Protein AF-A0A1E3BAH8-F1 (afdb_monomer)

pLDDT: mean 85.79, std 13.88, range [43.69, 98.19]

Sequence (124 aa):
MACVMVLLMDSPALGLTGHVVLKLFDQRFASDARLWEKAGPWTLDIEEQYHQFIRDGGASEFLSQFKSDDNAIVEEEETDEVEREFAVPQKEASLHDYMQSLYRREVEVYNALQDRQGEDIPRI

Organism: Aspergillus cristatus (NCBI:txid573508)

Structure (mmCIF, N/CA/C/O backbone):
data_AF-A0A1E3BAH8-F1
#
_entry.id   AF-A0A1E3BAH8-F1
#
loop_
_atom_site.group_PDB
_atom_site.id
_atom_site.type_symbol
_atom_site.label_atom_id
_atom_site.label_alt_id
_atom_site.label_comp_id
_atom_site.label_asym_id
_atom_site.label_entity_id
_atom_site.label_seq_id
_atom_site.pdbx_PDB_ins_code
_atom_site.Cartn_x
_atom_site.Cartn_y
_atom_site.Cartn_z
_atom_site.occupancy
_atom_site.B_iso_or_equiv
_atom_site.auth_seq_id
_atom_site.auth_comp_id
_atom_site.auth_asym_id
_atom_site.auth_atom_id
_atom_site.pdbx_PDB_model_num
ATOM 1 N N . MET A 1 1 ? -7.898 -2.098 -2.665 1.00 67.50 1 MET A N 1
ATOM 2 C CA . MET A 1 1 ? -7.984 -3.448 -2.063 1.00 67.50 1 MET A CA 1
ATOM 3 C C . MET A 1 1 ? -6.991 -3.534 -0.923 1.00 67.50 1 MET A C 1
ATOM 5 O O . MET A 1 1 ? -5.886 -3.044 -1.091 1.00 67.50 1 MET A O 1
ATOM 9 N N . ALA A 1 2 ? -7.382 -4.095 0.218 1.00 82.12 2 ALA A N 1
ATOM 10 C CA . ALA A 1 2 ? -6.506 -4.264 1.375 1.00 82.12 2 ALA A CA 1
ATOM 11 C C . ALA A 1 2 ? -6.588 -5.712 1.862 1.00 82.12 2 ALA A C 1
ATOM 13 O O . ALA A 1 2 ? -7.648 -6.332 1.775 1.00 82.12 2 ALA A O 1
ATOM 14 N N . CYS A 1 3 ? -5.486 -6.236 2.390 1.00 86.38 3 CYS A N 1
ATOM 15 C CA . CYS A 1 3 ? -5.492 -7.520 3.079 1.00 86.38 3 CYS A CA 1
ATOM 16 C C . CYS A 1 3 ? -6.037 -7.308 4.497 1.00 86.38 3 CYS A C 1
ATOM 18 O O . CYS A 1 3 ? -5.522 -6.465 5.230 1.00 86.38 3 CYS A O 1
ATOM 20 N N . VAL A 1 4 ? -7.091 -8.035 4.873 1.00 90.12 4 VAL A N 1
ATOM 21 C CA . VAL A 1 4 ? -7.740 -7.915 6.187 1.00 90.12 4 VAL A CA 1
ATOM 22 C C . VAL A 1 4 ? -7.540 -9.206 6.963 1.00 90.12 4 VAL A C 1
ATOM 24 O O . VAL A 1 4 ? -7.884 -10.285 6.486 1.00 90.12 4 VAL A O 1
ATOM 27 N N . MET A 1 5 ? -6.994 -9.092 8.169 1.00 92.25 5 MET A N 1
ATOM 28 C CA . MET A 1 5 ? -6.711 -10.217 9.055 1.00 92.25 5 MET A CA 1
ATOM 29 C C . MET A 1 5 ? -7.266 -9.946 10.448 1.00 92.25 5 MET A C 1
ATOM 31 O O . MET A 1 5 ? -7.262 -8.809 10.913 1.00 92.25 5 MET A O 1
ATOM 35 N N . VAL A 1 6 ? -7.700 -11.001 11.134 1.00 92.38 6 VAL A N 1
ATOM 36 C CA . VAL A 1 6 ? -8.012 -10.940 12.564 1.00 92.38 6 VAL A CA 1
ATOM 37 C C . VAL A 1 6 ? -6.802 -11.453 13.329 1.00 92.38 6 VAL A C 1
ATOM 39 O O . VAL A 1 6 ? -6.346 -12.571 13.092 1.00 92.38 6 VAL A O 1
ATOM 42 N N . LEU A 1 7 ? -6.281 -10.638 14.240 1.00 92.12 7 LEU A N 1
ATOM 43 C CA . LEU A 1 7 ? -5.157 -10.983 15.102 1.00 92.12 7 LEU A CA 1
ATOM 44 C C . LEU A 1 7 ? -5.633 -11.058 16.547 1.00 92.12 7 LEU A C 1
ATOM 46 O O . LEU A 1 7 ? -6.409 -10.216 16.988 1.00 92.12 7 LEU A O 1
ATOM 50 N N . LEU A 1 8 ? -5.140 -12.038 17.299 1.00 92.44 8 LEU A N 1
ATOM 51 C CA . LEU A 1 8 ? -5.234 -12.019 18.754 1.00 92.44 8 LEU A CA 1
ATOM 52 C C . LEU A 1 8 ? -4.006 -11.280 19.287 1.00 92.44 8 LEU A C 1
ATOM 54 O O . LEU A 1 8 ? -2.887 -11.766 19.126 1.00 92.44 8 LEU A O 1
ATOM 58 N N . MET A 1 9 ? -4.208 -10.115 19.896 1.00 88.94 9 MET A N 1
ATOM 59 C CA . MET A 1 9 ? -3.129 -9.344 20.505 1.00 88.94 9 MET A CA 1
ATOM 60 C C . MET A 1 9 ? -3.221 -9.353 22.024 1.00 88.94 9 MET A C 1
ATOM 62 O O . MET A 1 9 ? -4.299 -9.238 22.605 1.00 88.94 9 MET A O 1
ATOM 66 N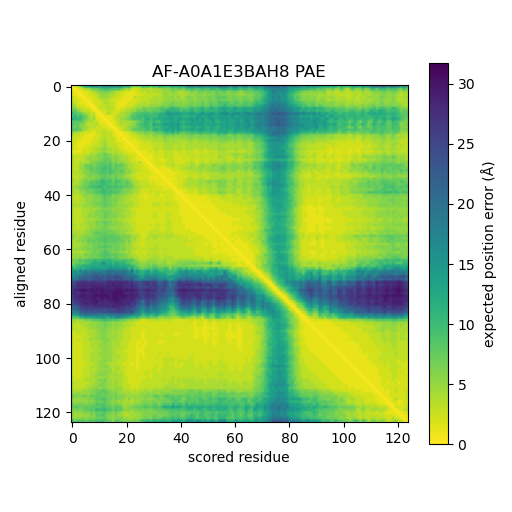 N . ASP A 1 10 ? -2.056 -9.453 22.651 1.00 91.06 10 ASP A N 1
ATOM 67 C CA . ASP A 1 10 ? -1.864 -9.211 24.075 1.00 91.06 10 ASP A CA 1
ATOM 68 C C . ASP A 1 10 ? -0.758 -8.165 24.230 1.00 91.06 10 ASP A C 1
ATOM 70 O O . ASP A 1 10 ? 0.407 -8.474 24.478 1.00 91.06 10 ASP A O 1
ATOM 74 N N . SER A 1 11 ? -1.114 -6.905 23.966 1.00 86.75 11 SER A N 1
ATOM 75 C CA . SER A 1 11 ? -0.213 -5.763 24.122 1.00 86.75 11 SER A CA 1
ATOM 76 C C . SER A 1 11 ? -0.859 -4.679 24.988 1.00 86.75 11 SER A C 1
ATOM 78 O O . SER A 1 11 ? -1.354 -3.665 24.480 1.00 86.75 11 SER A O 1
ATOM 80 N N . PRO A 1 12 ? -0.835 -4.850 26.324 1.00 83.94 12 PRO A N 1
ATOM 81 C CA . PRO A 1 12 ? -1.385 -3.867 27.254 1.00 83.94 12 PRO A CA 1
ATOM 82 C C . PRO A 1 12 ? -0.726 -2.487 27.135 1.00 83.94 12 PRO A C 1
ATOM 84 O O . PRO A 1 12 ? -1.393 -1.475 27.325 1.00 83.94 12 PRO A O 1
ATOM 87 N N . ALA A 1 13 ? 0.562 -2.430 26.774 1.00 88.25 13 ALA A N 1
ATOM 88 C CA . ALA A 1 13 ? 1.297 -1.177 26.579 1.00 88.25 13 ALA A CA 1
ATOM 89 C C . ALA A 1 13 ? 0.725 -0.309 25.444 1.00 88.25 13 ALA A C 1
ATOM 91 O O . ALA A 1 13 ? 0.867 0.910 25.477 1.00 88.25 13 ALA A O 1
ATOM 92 N N . LEU A 1 14 ? 0.073 -0.935 24.461 1.00 80.69 14 LEU A N 1
ATOM 93 C CA . LEU A 1 14 ? -0.603 -0.259 23.355 1.00 80.69 14 LEU A CA 1
ATOM 94 C C . LEU A 1 14 ? -2.118 -0.141 23.584 1.00 80.69 14 LEU A C 1
ATOM 96 O O . LEU A 1 14 ? -2.820 0.373 22.723 1.00 80.69 14 LEU A O 1
ATOM 100 N N . GLY A 1 15 ? -2.637 -0.634 24.716 1.00 81.94 15 GLY A N 1
ATOM 101 C CA . GLY A 1 15 ? -4.077 -0.723 24.970 1.00 81.94 15 GLY A CA 1
ATOM 102 C C . GLY A 1 15 ? -4.803 -1.736 24.077 1.00 81.94 15 GLY A C 1
ATOM 103 O O . GLY A 1 15 ? -6.025 -1.691 23.975 1.00 81.94 15 GLY A O 1
ATOM 104 N N . LEU A 1 16 ? -4.067 -2.643 23.429 1.00 83.62 16 LEU A N 1
ATOM 105 C CA . LEU A 1 16 ? -4.605 -3.591 22.458 1.00 83.62 16 LEU A CA 1
ATOM 106 C C . LEU A 1 16 ? -4.601 -4.998 23.058 1.00 83.62 16 LEU A C 1
ATOM 108 O O . LEU A 1 16 ? -3.584 -5.694 23.051 1.00 83.62 16 LEU A O 1
ATOM 112 N N . THR A 1 17 ? -5.751 -5.407 23.588 1.00 86.44 17 THR A N 1
ATOM 113 C CA . THR A 1 17 ? -5.980 -6.746 24.139 1.00 86.44 17 THR A CA 1
ATOM 114 C C . THR A 1 17 ? -7.191 -7.398 23.474 1.00 86.44 17 THR A C 1
ATOM 116 O O . THR A 1 17 ? -8.239 -6.780 23.297 1.00 86.44 17 THR A O 1
ATOM 119 N N . GLY A 1 18 ? -7.053 -8.668 23.099 1.00 88.88 18 GLY A N 1
ATOM 120 C CA . GLY A 1 18 ? -8.106 -9.431 22.432 1.00 88.88 18 GLY A CA 1
ATOM 121 C C . GLY A 1 18 ? -7.998 -9.414 20.907 1.00 88.88 18 GLY A C 1
ATOM 122 O O . GLY A 1 18 ? -6.913 -9.281 20.343 1.00 88.88 18 GLY A O 1
ATOM 123 N N . HIS A 1 19 ? -9.127 -9.639 20.234 1.00 90.25 19 HIS A N 1
ATOM 124 C CA . HIS A 1 19 ? -9.164 -9.713 18.776 1.00 90.25 19 HIS A CA 1
ATOM 125 C C . HIS A 1 19 ? -9.157 -8.310 18.170 1.00 90.25 19 HIS A C 1
ATOM 127 O O . HIS A 1 19 ? -10.027 -7.497 18.473 1.00 90.25 19 HIS A O 1
ATOM 133 N N . VAL A 1 20 ? -8.205 -8.056 17.279 1.00 88.00 20 VAL A N 1
ATOM 134 C CA . VAL A 1 20 ? -8.097 -6.822 16.500 1.00 88.00 20 VAL A CA 1
ATOM 135 C C . VAL A 1 20 ? -8.162 -7.143 15.015 1.00 88.00 20 VAL A C 1
ATOM 137 O O . VAL A 1 20 ? -7.774 -8.231 14.582 1.00 88.00 20 VAL A O 1
ATOM 140 N N . VAL A 1 21 ? -8.637 -6.186 14.225 1.00 89.12 21 VAL A N 1
ATOM 141 C CA . VAL A 1 21 ? -8.627 -6.285 12.766 1.00 89.12 21 VAL A CA 1
ATOM 142 C C . VAL A 1 21 ? -7.431 -5.501 12.243 1.00 89.12 21 VAL A C 1
ATOM 144 O O . VAL A 1 21 ? -7.370 -4.285 12.398 1.00 89.12 21 VAL A O 1
ATOM 147 N N . LEU A 1 22 ? -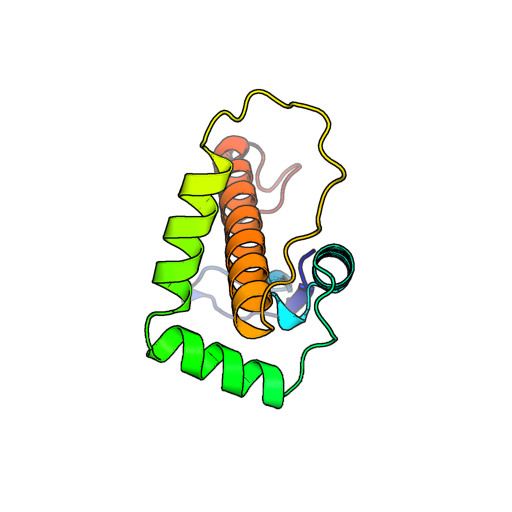6.485 -6.193 11.613 1.00 89.94 22 LEU A N 1
ATOM 148 C CA . LEU A 1 22 ? -5.382 -5.571 10.895 1.00 89.94 22 LEU A CA 1
ATOM 149 C C . LEU A 1 22 ? -5.748 -5.456 9.418 1.00 89.94 22 LEU A C 1
ATOM 151 O O . LEU A 1 22 ? -5.950 -6.465 8.741 1.00 89.94 22 LEU A O 1
ATOM 155 N N . LYS A 1 23 ? -5.793 -4.222 8.917 1.00 91.56 23 LYS A N 1
ATOM 156 C CA . LYS A 1 23 ? -5.994 -3.918 7.500 1.00 91.56 23 LYS A CA 1
ATOM 157 C C . LYS A 1 23 ? -4.690 -3.399 6.897 1.00 91.56 23 LYS A C 1
ATOM 159 O O . LYS A 1 23 ? -4.211 -2.335 7.274 1.00 91.56 23 LYS A O 1
ATOM 164 N N . LEU A 1 24 ? -4.113 -4.162 5.971 1.00 91.38 24 LEU A N 1
ATOM 165 C CA . LEU A 1 24 ? -2.855 -3.847 5.295 1.00 91.38 24 LEU A CA 1
ATOM 166 C C . LEU A 1 24 ? -3.106 -3.334 3.877 1.00 91.38 24 LEU A C 1
ATOM 168 O O . LEU A 1 24 ? -3.685 -4.033 3.041 1.00 91.38 24 LEU A O 1
ATOM 172 N N . PHE A 1 25 ? -2.609 -2.131 3.603 1.00 92.69 25 PHE A N 1
ATOM 173 C CA . PHE A 1 25 ? -2.560 -1.539 2.269 1.00 92.69 25 PHE A CA 1
ATOM 174 C C . PHE A 1 25 ? -1.203 -1.836 1.654 1.00 92.69 25 PHE A C 1
ATOM 176 O O . PHE A 1 25 ? -0.251 -1.076 1.800 1.00 92.69 25 PHE A O 1
ATOM 183 N N . ASP A 1 26 ? -1.115 -2.993 1.018 1.00 91.19 26 ASP A N 1
ATOM 184 C CA . ASP A 1 26 ? 0.129 -3.520 0.486 1.00 91.19 26 ASP A CA 1
ATOM 185 C C . ASP A 1 26 ? -0.101 -3.953 -0.962 1.00 91.19 26 ASP A C 1
ATOM 187 O O . ASP A 1 26 ? -0.979 -4.771 -1.257 1.00 91.19 26 ASP A O 1
ATOM 191 N N . GLN A 1 27 ? 0.687 -3.381 -1.873 1.00 91.19 27 GLN A N 1
ATOM 192 C CA . GLN A 1 27 ? 0.557 -3.586 -3.316 1.00 91.19 27 GLN A CA 1
ATOM 193 C C . GLN A 1 27 ? 0.722 -5.050 -3.745 1.00 91.19 27 GLN A C 1
ATOM 195 O O . GLN A 1 27 ? 0.225 -5.440 -4.803 1.00 91.19 27 GLN A O 1
ATOM 200 N N . ARG A 1 28 ? 1.394 -5.875 -2.931 1.00 91.75 28 ARG A N 1
ATOM 201 C CA . ARG A 1 28 ? 1.639 -7.297 -3.206 1.00 91.75 28 ARG A CA 1
ATOM 202 C C . ARG A 1 28 ? 0.355 -8.112 -3.107 1.00 91.75 28 ARG A C 1
ATOM 204 O O . ARG A 1 28 ? 0.180 -9.085 -3.834 1.00 91.75 28 ARG A O 1
ATOM 211 N N . PHE A 1 29 ? -0.563 -7.680 -2.241 1.00 88.38 29 PHE A N 1
ATOM 212 C CA . PHE A 1 29 ? -1.852 -8.330 -1.990 1.00 88.38 29 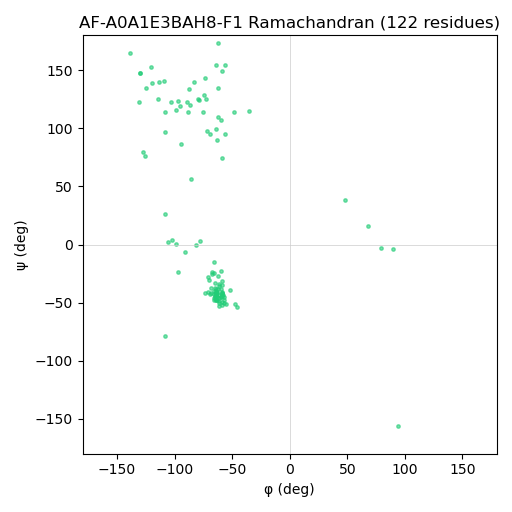PHE A CA 1
ATOM 213 C C . PHE A 1 29 ? -3.026 -7.625 -2.687 1.00 88.38 29 PHE A C 1
ATOM 215 O O . PHE A 1 29 ? -4.180 -8.016 -2.517 1.00 88.38 29 PHE A O 1
ATOM 222 N N . ALA A 1 30 ? -2.763 -6.583 -3.476 1.00 86.56 30 ALA A N 1
ATOM 223 C CA . ALA A 1 30 ? -3.791 -5.746 -4.084 1.00 86.56 30 ALA A CA 1
ATOM 224 C C . ALA A 1 30 ? -4.317 -6.318 -5.418 1.00 86.56 30 ALA A C 1
ATOM 226 O O . ALA A 1 30 ? -4.258 -5.640 -6.437 1.00 86.56 30 ALA A O 1
ATOM 227 N N . SER A 1 31 ? -4.827 -7.555 -5.429 1.00 86.06 31 SER A N 1
ATOM 228 C CA . SER A 1 31 ? -5.149 -8.319 -6.653 1.00 86.06 31 SER A CA 1
ATOM 229 C C . SER A 1 31 ? -5.948 -7.544 -7.712 1.00 86.06 31 SER A C 1
ATOM 231 O O . SER A 1 31 ? -5.507 -7.479 -8.856 1.00 86.06 31 SER A O 1
ATOM 233 N N . ASP A 1 32 ? -7.063 -6.902 -7.345 1.00 85.38 32 ASP A N 1
ATOM 234 C CA . ASP A 1 32 ? -7.879 -6.146 -8.311 1.00 85.38 32 ASP A CA 1
ATOM 235 C C . ASP A 1 32 ? -7.161 -4.893 -8.818 1.00 85.38 32 ASP A C 1
ATOM 237 O O . ASP A 1 32 ? -7.237 -4.582 -10.001 1.00 85.38 32 ASP A O 1
ATOM 241 N N . ALA A 1 33 ? -6.413 -4.199 -7.952 1.00 86.69 33 ALA A N 1
ATOM 242 C CA . ALA A 1 33 ? -5.634 -3.036 -8.374 1.00 86.69 33 ALA A CA 1
ATOM 243 C C . ALA A 1 33 ? -4.523 -3.454 -9.347 1.00 86.69 33 ALA A C 1
ATOM 245 O O . ALA A 1 33 ? -4.317 -2.803 -10.362 1.00 86.69 33 ALA A O 1
ATOM 246 N N . ARG A 1 34 ? -3.858 -4.590 -9.096 1.00 90.38 34 ARG A N 1
ATOM 247 C CA . ARG A 1 34 ? -2.861 -5.148 -10.021 1.00 90.38 34 ARG A CA 1
ATOM 248 C C . ARG A 1 34 ? -3.481 -5.513 -11.370 1.00 90.38 34 ARG A C 1
ATOM 250 O O . ARG A 1 34 ? -2.856 -5.271 -12.395 1.00 90.38 34 ARG A O 1
ATOM 257 N N . LEU A 1 35 ? -4.703 -6.051 -11.378 1.00 87.69 35 LEU A N 1
ATOM 258 C CA . LEU A 1 35 ? -5.427 -6.356 -12.613 1.00 87.69 35 LEU A CA 1
ATOM 259 C C . LEU A 1 35 ? -5.728 -5.086 -13.420 1.00 87.69 35 LEU A C 1
ATOM 261 O O . LEU A 1 35 ? -5.507 -5.075 -14.628 1.00 87.69 35 LEU A O 1
ATOM 265 N N . TRP A 1 36 ? -6.205 -4.029 -12.759 1.00 83.50 36 TRP A N 1
ATOM 266 C CA . TRP A 1 36 ? -6.531 -2.756 -13.409 1.00 83.50 36 TRP A CA 1
ATOM 267 C C . TRP A 1 36 ? -5.284 -2.064 -13.967 1.00 83.50 36 TRP A C 1
ATOM 269 O O . TRP A 1 36 ? -5.282 -1.645 -15.118 1.00 83.50 36 TRP A O 1
ATOM 279 N N . GLU A 1 37 ? -4.189 -2.063 -13.206 1.00 80.06 37 GLU A N 1
ATOM 280 C CA . GLU A 1 37 ? -2.895 -1.492 -13.612 1.00 80.06 37 GLU A CA 1
ATOM 281 C C . GLU A 1 37 ? -2.098 -2.396 -14.574 1.00 80.06 37 GLU A C 1
ATOM 283 O O . GLU A 1 37 ? -0.945 -2.113 -14.917 1.00 80.06 37 GLU A O 1
ATOM 288 N N . LYS A 1 38 ? -2.672 -3.539 -14.984 1.00 86.88 38 LYS A N 1
ATOM 289 C CA . LYS A 1 38 ? -2.006 -4.566 -15.806 1.00 86.88 38 LYS A CA 1
ATOM 290 C C . LYS A 1 38 ? -0.619 -4.929 -15.258 1.00 86.88 38 LYS A C 1
ATOM 292 O O . LYS A 1 38 ? 0.349 -5.111 -16.009 1.00 86.88 38 LYS A O 1
ATOM 297 N N . ALA A 1 39 ? -0.512 -4.989 -13.935 1.00 88.69 39 ALA A N 1
ATOM 298 C CA . ALA A 1 39 ? 0.642 -5.498 -13.224 1.00 88.69 39 ALA A CA 1
ATOM 299 C C . ALA A 1 39 ? 0.485 -7.013 -13.062 1.00 88.69 39 ALA A C 1
ATOM 301 O O . ALA A 1 39 ? -0.576 -7.515 -12.685 1.00 88.69 39 ALA A O 1
ATOM 302 N N . GLY A 1 40 ? 1.552 -7.760 -13.349 1.00 89.50 40 GLY A N 1
ATOM 303 C CA . GLY A 1 40 ? 1.566 -9.210 -13.149 1.00 89.50 40 GLY A CA 1
ATOM 304 C C . GLY A 1 40 ? 1.383 -9.595 -11.673 1.00 89.50 40 GLY A C 1
ATOM 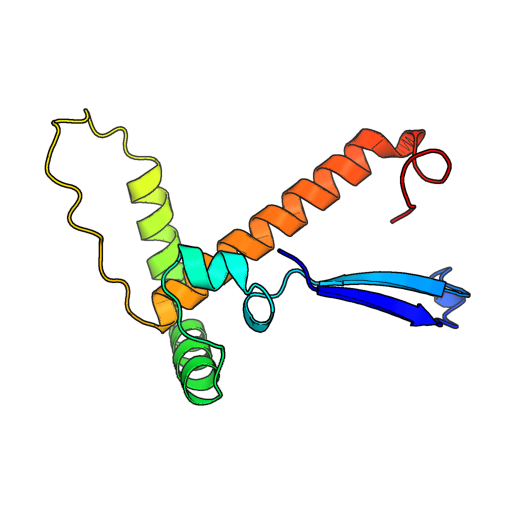305 O O . GLY A 1 40 ? 1.385 -8.728 -10.801 1.00 89.50 40 GLY A O 1
ATOM 306 N N . PRO A 1 41 ? 1.242 -10.884 -11.332 1.00 92.19 41 PRO A N 1
ATOM 307 C CA . PRO A 1 41 ? 1.301 -11.317 -9.934 1.00 92.19 41 PRO A CA 1
ATOM 308 C C . PRO A 1 41 ? 2.645 -10.928 -9.299 1.00 92.19 41 PRO A C 1
ATOM 310 O O . PRO A 1 41 ? 3.655 -10.871 -9.997 1.00 92.19 41 PRO A O 1
ATOM 313 N N . TRP A 1 42 ? 2.669 -10.668 -7.987 1.00 93.12 42 TRP A N 1
ATOM 314 C CA . TRP A 1 42 ? 3.924 -10.365 -7.290 1.00 93.12 42 TRP A CA 1
ATOM 315 C C . TRP A 1 42 ? 4.891 -11.552 -7.363 1.00 93.12 42 TRP A C 1
ATOM 317 O O . TRP A 1 42 ? 4.499 -12.695 -7.117 1.00 93.12 42 TRP A O 1
ATOM 327 N N . THR A 1 43 ? 6.157 -11.281 -7.674 1.00 95.12 43 THR A N 1
ATOM 328 C CA . THR A 1 43 ? 7.232 -12.281 -7.727 1.00 95.12 43 THR A CA 1
ATOM 329 C C . THR A 1 43 ? 8.508 -11.720 -7.104 1.00 95.12 43 THR A C 1
ATOM 331 O O . THR A 1 43 ? 8.631 -10.510 -6.923 1.00 95.12 43 THR A O 1
ATOM 334 N N . LEU A 1 44 ? 9.470 -12.593 -6.790 1.00 96.12 44 LEU A N 1
ATOM 335 C CA . LEU A 1 44 ? 10.780 -12.168 -6.279 1.00 96.12 44 LEU A CA 1
ATOM 336 C C . LEU A 1 44 ? 11.543 -11.287 -7.280 1.00 96.12 44 LEU A C 1
ATOM 338 O O . LEU A 1 44 ? 12.185 -10.333 -6.870 1.00 96.12 44 LEU A O 1
ATOM 342 N N . ASP A 1 45 ? 11.421 -11.560 -8.579 1.00 97.75 45 ASP A N 1
ATOM 343 C CA . ASP A 1 45 ? 12.041 -10.743 -9.629 1.00 97.75 45 ASP A CA 1
ATOM 344 C C . ASP A 1 45 ? 11.465 -9.313 -9.646 1.00 97.75 45 ASP A C 1
ATOM 346 O O . ASP A 1 45 ? 12.202 -8.331 -9.712 1.00 97.75 45 ASP A O 1
ATOM 350 N N . ILE A 1 46 ? 10.144 -9.182 -9.475 1.00 95.81 46 ILE A N 1
ATOM 351 C CA . ILE A 1 46 ? 9.488 -7.874 -9.330 1.00 95.81 46 ILE A CA 1
ATOM 352 C C . ILE A 1 46 ? 9.961 -7.159 -8.056 1.00 95.81 46 ILE A C 1
ATOM 354 O O . ILE A 1 46 ? 10.254 -5.966 -8.113 1.00 95.81 46 ILE A O 1
ATOM 358 N N . GLU A 1 47 ? 10.057 -7.867 -6.924 1.00 96.31 47 GLU A N 1
ATOM 359 C CA . GLU A 1 47 ? 10.570 -7.316 -5.658 1.00 96.31 47 GLU A CA 1
ATOM 360 C C . GLU A 1 47 ? 11.993 -6.765 -5.838 1.00 96.31 47 GLU A C 1
ATOM 362 O O . GLU A 1 47 ? 12.259 -5.627 -5.457 1.00 96.31 47 GLU A O 1
ATOM 367 N N . GLU A 1 48 ? 12.894 -7.526 -6.463 1.00 97.88 48 GLU A N 1
ATOM 368 C CA . GLU A 1 48 ? 14.282 -7.115 -6.698 1.00 97.88 48 GLU A CA 1
ATOM 369 C C . GLU A 1 48 ? 14.376 -5.894 -7.621 1.00 97.88 48 GLU A C 1
ATOM 371 O O . GLU A 1 48 ? 15.060 -4.919 -7.288 1.00 97.88 48 GLU A O 1
ATOM 376 N N . GLN A 1 49 ? 13.653 -5.908 -8.747 1.00 97.38 49 GLN A N 1
ATOM 377 C CA . GLN A 1 49 ? 13.608 -4.783 -9.684 1.00 97.38 49 GLN A CA 1
ATOM 378 C C . GLN A 1 49 ? 13.045 -3.522 -9.026 1.00 97.38 49 GLN A C 1
ATOM 380 O O . GLN A 1 49 ? 13.617 -2.438 -9.166 1.00 97.38 49 GLN A O 1
ATOM 385 N N . TYR A 1 50 ? 11.940 -3.650 -8.289 1.00 96.69 50 TYR A N 1
ATOM 386 C CA . TYR A 1 50 ? 11.302 -2.519 -7.625 1.00 96.69 50 TYR A CA 1
ATOM 387 C C . TYR A 1 50 ? 12.158 -1.970 -6.482 1.00 96.69 50 TYR A C 1
ATOM 389 O O . TYR A 1 50 ? 12.332 -0.757 -6.361 1.00 96.69 50 TYR A O 1
ATOM 397 N N . HIS A 1 51 ? 12.767 -2.845 -5.684 1.00 97.44 51 HIS A N 1
ATOM 398 C CA . HIS A 1 51 ? 13.687 -2.446 -4.628 1.00 97.44 51 HIS A CA 1
ATOM 399 C C . HIS A 1 51 ? 14.890 -1.678 -5.188 1.00 97.44 51 HIS A C 1
ATOM 401 O O . HIS A 1 51 ? 15.246 -0.622 -4.661 1.00 97.44 51 HIS A O 1
ATOM 407 N N . GLN A 1 52 ? 15.499 -2.162 -6.276 1.00 98.19 52 GLN A N 1
ATOM 408 C CA . GLN A 1 52 ? 16.606 -1.458 -6.918 1.00 98.19 52 GLN A CA 1
ATOM 409 C C . GLN A 1 52 ? 16.154 -0.102 -7.483 1.00 98.19 52 GLN A C 1
ATOM 411 O O . GLN A 1 52 ? 16.809 0.908 -7.241 1.00 98.19 52 GLN A O 1
ATOM 416 N N . PHE A 1 53 ? 14.981 -0.050 -8.115 1.00 97.69 53 PHE A N 1
ATOM 417 C CA . PHE A 1 53 ? 14.383 1.189 -8.615 1.00 97.69 53 PHE A CA 1
ATOM 418 C C . PHE A 1 53 ? 14.122 2.232 -7.516 1.00 97.69 53 PHE A C 1
ATOM 420 O O . PHE A 1 53 ? 14.348 3.424 -7.732 1.00 97.69 53 PHE A O 1
ATOM 427 N N . ILE A 1 54 ? 13.689 1.810 -6.321 1.00 97.19 54 ILE A N 1
ATOM 428 C CA . ILE A 1 54 ? 13.570 2.701 -5.156 1.00 97.19 54 ILE A CA 1
ATOM 429 C C . ILE A 1 54 ? 14.948 3.195 -4.717 1.00 97.19 54 ILE A C 1
ATOM 431 O O . ILE A 1 54 ? 15.124 4.390 -4.479 1.00 97.19 54 ILE A O 1
ATOM 435 N N . ARG A 1 55 ? 15.926 2.289 -4.596 1.00 97.62 55 ARG A N 1
ATOM 436 C CA . ARG A 1 55 ? 17.282 2.629 -4.138 1.00 97.62 55 ARG A CA 1
ATOM 437 C C . ARG A 1 55 ? 17.980 3.627 -5.051 1.00 97.62 55 ARG A C 1
ATOM 439 O O . ARG A 1 55 ? 18.706 4.480 -4.549 1.00 97.62 55 ARG A O 1
ATOM 446 N N . ASP A 1 56 ? 17.718 3.543 -6.347 1.00 97.38 56 ASP A N 1
ATOM 447 C CA . ASP A 1 56 ? 18.271 4.454 -7.347 1.00 97.38 56 ASP A CA 1
ATOM 448 C C . ASP A 1 56 ? 17.504 5.787 -7.429 1.00 97.38 56 ASP A C 1
ATOM 450 O O . ASP A 1 56 ? 17.858 6.659 -8.215 1.00 97.38 56 ASP A O 1
ATOM 454 N N . GLY A 1 57 ? 16.456 5.974 -6.616 1.00 96.25 57 GLY A N 1
ATOM 455 C CA . GLY A 1 57 ? 15.626 7.183 -6.597 1.00 96.25 57 GLY A CA 1
ATOM 456 C C . GLY A 1 57 ? 14.579 7.250 -7.712 1.00 96.25 57 GLY A C 1
ATOM 457 O O . GLY A 1 57 ? 13.748 8.162 -7.714 1.00 96.25 57 GLY A O 1
ATOM 458 N N . GLY A 1 58 ? 14.555 6.259 -8.606 1.00 96.06 58 GLY A N 1
ATOM 459 C CA . GLY A 1 58 ? 13.675 6.222 -9.770 1.00 96.06 58 GLY A CA 1
ATOM 460 C C . GLY A 1 58 ? 12.192 6.276 -9.405 1.00 96.06 58 GLY A C 1
ATOM 461 O O . GLY A 1 58 ? 11.422 6.943 -10.089 1.00 96.06 58 GLY A O 1
ATOM 462 N N . ALA A 1 59 ? 11.788 5.664 -8.285 1.00 94.06 59 ALA A N 1
ATOM 463 C CA . ALA A 1 59 ? 10.402 5.733 -7.815 1.00 94.06 59 ALA A CA 1
ATOM 464 C C . ALA A 1 59 ? 9.962 7.169 -7.494 1.00 94.06 59 ALA A C 1
ATOM 466 O O . ALA A 1 59 ? 8.866 7.578 -7.871 1.00 94.06 59 ALA A O 1
ATOM 467 N N . SER A 1 60 ? 10.818 7.949 -6.830 1.00 94.25 60 SER A N 1
ATOM 468 C CA . SER A 1 60 ? 10.503 9.340 -6.494 1.00 94.25 60 SER A CA 1
ATOM 469 C C . SER A 1 60 ? 10.468 10.220 -7.741 1.00 94.25 60 SER A C 1
ATOM 471 O O . SER A 1 60 ? 9.576 11.057 -7.867 1.00 94.25 60 SER A O 1
ATOM 473 N N . GLU A 1 61 ? 11.428 10.039 -8.651 1.00 94.69 61 GLU A N 1
ATOM 474 C CA . GLU A 1 61 ? 11.485 10.780 -9.912 1.00 94.69 61 GLU A CA 1
ATOM 475 C C . GLU A 1 61 ? 10.242 10.503 -10.763 1.00 94.69 61 GLU A C 1
ATOM 477 O O . GLU A 1 61 ? 9.512 11.433 -11.110 1.00 94.69 61 GLU A O 1
ATOM 482 N N . PHE A 1 62 ? 9.940 9.225 -10.998 1.00 93.75 62 PHE A N 1
ATOM 483 C CA . PHE A 1 62 ? 8.759 8.791 -11.736 1.00 93.75 62 PHE A CA 1
ATOM 484 C C . PHE A 1 62 ? 7.466 9.355 -11.143 1.00 93.75 62 PHE A C 1
ATOM 486 O O . PHE A 1 62 ? 6.689 9.970 -11.865 1.00 93.75 62 PHE A O 1
ATOM 493 N N . LEU A 1 63 ? 7.240 9.202 -9.832 1.00 92.12 63 LEU A N 1
ATOM 494 C CA . LEU A 1 63 ? 5.999 9.662 -9.201 1.00 92.12 63 LEU A CA 1
ATOM 495 C C . LEU A 1 63 ? 5.839 11.185 -9.259 1.00 92.12 63 LEU A C 1
ATOM 497 O O . LEU A 1 63 ? 4.714 11.672 -9.358 1.00 92.12 63 LEU A O 1
ATOM 501 N N . SER A 1 64 ? 6.938 11.942 -9.200 1.00 91.25 64 SER A N 1
ATOM 502 C CA . SER A 1 64 ? 6.878 13.398 -9.349 1.00 91.25 64 SER A CA 1
ATOM 503 C C . SER A 1 64 ? 6.443 13.812 -10.754 1.00 91.25 64 SER A C 1
ATOM 505 O O . SER A 1 64 ? 5.533 14.625 -10.882 1.00 91.25 64 SER A O 1
ATOM 507 N N . GLN A 1 65 ? 7.021 13.196 -11.789 1.00 88.56 65 GLN A N 1
ATOM 508 C CA . GLN A 1 65 ? 6.654 13.442 -13.185 1.00 88.56 65 GLN A CA 1
ATOM 509 C C . GLN A 1 65 ? 5.212 13.004 -13.451 1.00 88.56 65 GLN A C 1
ATOM 511 O O . GLN A 1 65 ? 4.414 13.784 -13.958 1.00 88.56 65 GLN A O 1
ATOM 516 N N . PHE A 1 66 ? 4.852 11.796 -13.012 1.00 84.56 66 PHE A N 1
ATOM 517 C CA . PHE A 1 66 ? 3.522 11.226 -13.200 1.00 84.56 66 PHE A CA 1
ATOM 518 C C . PHE A 1 66 ? 2.421 12.118 -12.609 1.00 84.56 66 PHE A C 1
ATOM 520 O O . PHE A 1 66 ? 1.438 12.413 -13.278 1.00 84.56 66 PHE A O 1
ATOM 527 N N . LYS A 1 67 ? 2.612 12.629 -11.386 1.00 83.56 67 LYS A N 1
ATOM 528 C CA . LYS A 1 67 ? 1.647 13.541 -10.747 1.00 83.56 67 LYS A CA 1
ATOM 529 C C . LYS A 1 67 ? 1.618 14.931 -11.377 1.00 83.56 67 LYS A C 1
ATOM 531 O O . LYS A 1 67 ? 0.605 15.617 -11.273 1.00 83.56 67 LYS A O 1
ATOM 536 N N . SER A 1 68 ? 2.720 15.394 -11.958 1.00 78.81 68 SER A N 1
ATOM 537 C CA . SER A 1 68 ? 2.738 16.663 -12.691 1.00 78.81 68 SER A CA 1
ATOM 538 C C . SER A 1 68 ? 1.977 16.558 -14.011 1.00 78.81 68 SER A C 1
ATOM 540 O O . SER A 1 68 ? 1.217 17.471 -14.322 1.00 78.81 68 SER A O 1
ATOM 542 N N . ASP A 1 69 ? 2.126 15.442 -14.725 1.00 71.94 69 ASP A N 1
ATOM 543 C CA . ASP A 1 69 ? 1.388 15.154 -15.957 1.00 71.94 69 ASP A CA 1
ATOM 544 C C . ASP A 1 69 ? -0.119 15.023 -15.700 1.00 71.94 69 ASP A C 1
ATOM 546 O O . ASP A 1 69 ? -0.911 15.586 -16.445 1.00 71.94 69 ASP A O 1
ATOM 550 N N . ASP A 1 70 ? -0.516 14.336 -14.625 1.00 65.00 70 ASP A N 1
ATOM 551 C CA . ASP A 1 70 ? -1.928 14.111 -14.265 1.00 65.00 70 ASP A CA 1
ATOM 552 C C . ASP A 1 70 ? -2.653 15.408 -13.842 1.00 65.00 70 ASP A C 1
ATOM 554 O O . ASP A 1 70 ? -3.865 15.545 -13.974 1.00 65.00 70 ASP A O 1
ATOM 558 N N . ASN A 1 71 ? -1.901 16.405 -13.356 1.00 59.62 71 ASN A N 1
ATOM 559 C CA . ASN A 1 71 ? -2.428 17.732 -13.015 1.00 59.62 71 ASN A CA 1
ATOM 560 C C . ASN A 1 71 ? -2.373 18.733 -14.181 1.00 59.62 71 ASN A C 1
ATOM 562 O O . ASN A 1 71 ? -2.853 19.863 -14.037 1.00 59.62 71 ASN A O 1
ATOM 566 N N . ALA A 1 72 ? -1.763 18.373 -15.313 1.00 56.91 72 ALA A N 1
ATOM 567 C CA . ALA A 1 72 ? -1.774 19.220 -16.493 1.00 56.91 72 ALA A CA 1
ATOM 568 C C . ALA A 1 72 ? -3.165 19.130 -17.133 1.00 56.91 72 ALA A C 1
ATOM 570 O O . ALA A 1 72 ? -3.573 18.078 -17.609 1.00 56.91 72 ALA A O 1
ATOM 571 N N . ILE A 1 73 ? -3.912 20.238 -17.132 1.00 48.41 73 ILE A N 1
ATOM 572 C CA . ILE A 1 73 ? -5.183 20.348 -17.856 1.00 48.41 73 ILE A CA 1
ATOM 573 C C . ILE A 1 73 ? -4.858 20.206 -19.346 1.00 48.41 73 ILE A C 1
ATOM 575 O O . ILE A 1 73 ? -4.386 21.156 -19.971 1.00 48.41 73 ILE A O 1
ATOM 579 N N . VAL A 1 74 ? -5.054 19.013 -19.898 1.00 53.28 74 VAL A N 1
ATOM 580 C CA . VAL A 1 74 ? -5.002 18.779 -21.339 1.00 53.28 74 VAL A CA 1
ATOM 581 C C . VAL A 1 74 ? -6.404 19.074 -21.862 1.00 53.28 74 VAL A C 1
ATOM 583 O O . VAL A 1 74 ? -7.374 18.481 -21.398 1.00 53.28 74 VAL A O 1
ATOM 586 N N . GLU A 1 75 ? -6.538 20.036 -22.776 1.00 45.94 75 GLU A N 1
ATOM 587 C CA . GLU A 1 75 ? -7.750 20.143 -23.590 1.00 45.94 75 GLU A CA 1
ATOM 588 C C . GLU A 1 75 ? -7.863 18.820 -24.362 1.00 45.94 75 GLU A C 1
ATOM 590 O O . GLU A 1 75 ? -7.024 18.535 -25.215 1.00 45.94 75 GLU A O 1
ATOM 595 N N . GLU A 1 76 ? -8.813 17.966 -23.973 1.00 45.53 76 GLU A N 1
ATOM 596 C CA . GLU A 1 76 ? -9.042 16.647 -24.570 1.00 45.53 76 GLU A CA 1
ATOM 597 C C . GLU A 1 76 ? -9.442 16.811 -26.046 1.00 45.53 76 GLU A C 1
ATOM 599 O O . GLU A 1 76 ? -10.617 16.931 -26.389 1.00 45.53 76 GLU A O 1
ATOM 604 N N . GLU A 1 77 ? -8.463 16.829 -26.950 1.00 43.94 77 GLU A N 1
ATOM 605 C CA . GLU A 1 77 ? -8.688 16.309 -28.293 1.00 43.94 77 GLU A CA 1
ATOM 606 C C . GLU A 1 77 ? -8.743 14.784 -28.164 1.00 43.94 77 GLU A C 1
ATOM 608 O O . GLU A 1 77 ? -7.835 14.187 -27.587 1.00 43.94 77 GLU A O 1
ATOM 613 N N . GLU A 1 78 ? -9.827 14.169 -28.655 1.00 46.53 78 GLU A N 1
ATOM 614 C CA . GLU A 1 78 ? -10.043 12.717 -28.721 1.00 46.53 78 GLU A CA 1
ATOM 615 C C . GLU A 1 78 ? -8.938 12.043 -29.557 1.00 46.53 78 GLU A C 1
ATOM 617 O O . GLU A 1 78 ? -9.121 11.670 -30.715 1.00 46.53 78 GLU A O 1
ATOM 622 N N . THR A 1 79 ? -7.744 11.923 -28.993 1.00 45.84 79 THR A N 1
ATOM 623 C CA . THR A 1 79 ? -6.686 11.069 -29.509 1.00 45.84 79 THR A CA 1
ATOM 624 C C . THR A 1 79 ? -6.872 9.704 -28.881 1.00 45.84 79 THR A C 1
ATOM 626 O O . THR A 1 79 ? -6.879 9.611 -27.654 1.00 45.84 79 THR A O 1
ATOM 629 N N . ASP A 1 80 ? -7.022 8.673 -29.720 1.00 43.69 80 ASP A N 1
ATOM 630 C CA . ASP A 1 80 ? -7.002 7.261 -29.327 1.00 43.69 80 ASP A CA 1
ATOM 631 C C . ASP A 1 80 ? -5.995 7.062 -28.185 1.00 43.69 80 ASP A C 1
ATOM 633 O O . ASP A 1 80 ? -4.802 7.316 -28.372 1.00 43.69 80 ASP A O 1
ATOM 637 N N . GLU A 1 81 ? -6.482 6.686 -26.997 1.00 49.31 81 GLU A N 1
ATOM 638 C CA . GLU A 1 81 ? -5.669 6.507 -25.794 1.00 49.31 81 GLU A CA 1
ATOM 639 C C . GLU A 1 81 ? -4.551 5.497 -26.085 1.00 49.31 81 GLU A C 1
ATOM 641 O O . GLU A 1 81 ? -4.731 4.280 -26.010 1.00 49.31 81 GLU A O 1
ATOM 646 N N . VAL A 1 82 ? -3.367 5.992 -26.446 1.00 49.69 82 VAL A N 1
ATOM 647 C CA . VAL A 1 82 ? -2.164 5.171 -26.473 1.00 49.69 82 VAL A CA 1
ATOM 648 C C . VAL A 1 82 ? -1.850 4.882 -25.013 1.00 49.69 82 VAL A C 1
ATOM 650 O O . VAL A 1 82 ? -1.253 5.711 -24.326 1.00 49.69 82 VAL A O 1
ATOM 653 N N . GLU A 1 83 ? -2.311 3.731 -24.518 1.00 58.56 83 GLU A N 1
ATOM 654 C CA . GLU A 1 83 ? -1.988 3.257 -23.174 1.00 58.56 83 GLU A CA 1
ATOM 655 C C . GLU A 1 83 ? -0.473 3.362 -22.966 1.00 58.56 83 GLU A C 1
ATOM 657 O O . GLU A 1 83 ? 0.311 2.688 -23.639 1.00 58.56 83 GLU A O 1
ATOM 662 N N . ARG A 1 84 ? -0.038 4.235 -22.047 1.00 63.91 84 ARG A N 1
ATOM 663 C CA . ARG A 1 84 ? 1.380 4.336 -21.694 1.00 63.91 84 ARG A CA 1
ATOM 664 C C . ARG A 1 84 ? 1.815 3.001 -21.098 1.00 63.91 84 ARG A C 1
ATOM 666 O O . ARG A 1 84 ? 1.435 2.654 -19.980 1.00 63.91 84 ARG A O 1
ATOM 673 N N . GLU A 1 85 ? 2.642 2.255 -21.821 1.00 75.81 85 GLU A N 1
ATOM 674 C CA . GLU A 1 85 ? 3.265 1.050 -21.280 1.00 75.81 85 GLU A CA 1
ATOM 675 C C . GLU A 1 85 ? 4.341 1.434 -20.257 1.00 75.81 85 GLU A C 1
ATOM 677 O O . GLU A 1 85 ? 5.476 1.762 -20.598 1.00 75.81 85 GLU A O 1
ATOM 682 N N . PHE A 1 86 ? 3.982 1.394 -18.975 1.00 84.88 86 PHE A N 1
ATOM 683 C CA . PHE A 1 86 ? 4.947 1.544 -17.890 1.00 84.88 86 PHE A CA 1
ATOM 684 C C . PHE A 1 86 ? 5.808 0.292 -17.719 1.00 84.88 86 PHE A C 1
ATOM 686 O O . PHE A 1 86 ? 5.324 -0.844 -17.801 1.00 84.88 86 PHE A O 1
ATOM 693 N N . ALA A 1 87 ? 7.082 0.502 -17.387 1.00 91.88 87 ALA A N 1
ATOM 694 C CA . ALA A 1 87 ? 7.961 -0.574 -16.958 1.00 91.88 87 ALA A CA 1
ATOM 695 C C . ALA A 1 87 ? 7.456 -1.190 -15.643 1.00 91.88 87 ALA A C 1
ATOM 697 O O . ALA A 1 87 ? 6.816 -0.524 -14.827 1.00 91.88 87 ALA A O 1
ATOM 698 N N . VAL A 1 88 ? 7.792 -2.458 -15.397 1.00 94.38 88 VAL A N 1
ATOM 699 C CA . VAL A 1 88 ? 7.416 -3.190 -14.172 1.00 94.38 88 VAL A CA 1
ATOM 700 C C . VAL A 1 88 ? 7.638 -2.374 -12.884 1.00 94.38 88 VAL A C 1
ATOM 702 O O . VAL A 1 88 ? 6.668 -2.174 -12.154 1.00 94.38 88 VAL A O 1
ATOM 705 N N . PRO A 1 89 ? 8.834 -1.822 -12.598 1.00 94.69 89 PRO A N 1
ATOM 706 C CA . PRO A 1 89 ? 9.048 -1.076 -11.357 1.00 94.69 89 PRO A CA 1
ATOM 707 C C . PRO A 1 89 ? 8.269 0.252 -11.279 1.00 94.69 89 PRO A C 1
ATOM 709 O O . PRO A 1 89 ? 7.966 0.717 -10.182 1.00 94.69 89 PRO A O 1
ATOM 712 N N . GLN A 1 90 ? 7.897 0.849 -12.417 1.00 94.31 90 GLN A N 1
ATOM 713 C CA . GLN A 1 90 ? 7.037 2.040 -12.460 1.00 94.31 90 GLN A CA 1
ATOM 714 C C . GLN A 1 90 ? 5.584 1.684 -12.126 1.00 94.31 90 GLN A C 1
ATOM 716 O O . GLN A 1 90 ? 4.953 2.380 -11.332 1.00 94.31 90 GLN A O 1
ATOM 721 N N . LYS A 1 91 ? 5.076 0.559 -12.651 1.00 92.75 91 LYS A N 1
ATOM 722 C CA . LYS A 1 91 ? 3.760 0.019 -12.265 1.00 92.75 91 LYS A CA 1
ATOM 723 C C . LYS A 1 91 ? 3.697 -0.254 -10.764 1.00 92.75 91 LYS A C 1
ATOM 725 O O . LYS A 1 91 ? 2.725 0.112 -10.111 1.00 92.75 91 LYS A O 1
ATOM 730 N N . GLU A 1 92 ? 4.755 -0.836 -10.200 1.00 94.88 92 GLU A N 1
ATOM 731 C CA . GLU A 1 92 ? 4.845 -1.059 -8.755 1.00 94.88 92 GLU A CA 1
ATOM 732 C C . GLU A 1 92 ? 4.902 0.244 -7.952 1.00 94.88 92 GLU A C 1
ATOM 734 O O . GLU A 1 92 ? 4.272 0.331 -6.900 1.00 94.88 92 GLU A O 1
ATOM 739 N N . ALA A 1 93 ? 5.589 1.279 -8.444 1.00 94.44 93 ALA A N 1
ATOM 740 C CA . ALA A 1 93 ? 5.574 2.598 -7.814 1.00 94.44 93 ALA A CA 1
ATOM 741 C C . ALA A 1 93 ? 4.178 3.242 -7.838 1.00 94.44 93 ALA A C 1
ATOM 743 O O . ALA A 1 93 ? 3.754 3.797 -6.825 1.00 94.44 93 ALA A O 1
ATOM 744 N N . SER A 1 94 ? 3.457 3.129 -8.958 1.00 91.56 94 SER A N 1
ATOM 745 C CA . SER A 1 94 ? 2.072 3.603 -9.084 1.00 91.56 94 SER A CA 1
ATOM 746 C C . SER A 1 94 ? 1.146 2.879 -8.102 1.00 91.56 94 SER A C 1
ATOM 748 O O . SER A 1 94 ? 0.467 3.511 -7.292 1.00 91.56 94 SER A O 1
ATOM 750 N N . LEU A 1 95 ? 1.194 1.541 -8.079 1.00 92.75 95 LEU A N 1
ATOM 751 C CA . LEU A 1 95 ? 0.414 0.729 -7.143 1.00 92.75 95 LEU A CA 1
ATOM 752 C C . LEU A 1 95 ? 0.735 1.064 -5.682 1.00 92.75 95 LEU A C 1
ATOM 754 O O . LEU A 1 95 ? -0.182 1.134 -4.862 1.00 92.75 95 LEU A O 1
ATOM 758 N N . HIS A 1 96 ? 2.011 1.282 -5.353 1.00 94.00 96 HIS A N 1
ATOM 759 C CA . HIS A 1 96 ? 2.429 1.704 -4.019 1.00 94.00 96 HIS A CA 1
ATOM 760 C C . HIS A 1 96 ? 1.774 3.027 -3.612 1.00 94.00 96 HIS A C 1
ATOM 762 O O . HIS A 1 96 ? 1.171 3.123 -2.541 1.00 94.00 96 HIS A O 1
ATOM 768 N N . ASP A 1 97 ? 1.881 4.045 -4.470 1.00 92.94 97 ASP A N 1
ATOM 769 C CA . ASP A 1 97 ? 1.326 5.374 -4.218 1.00 92.94 97 ASP A CA 1
ATOM 770 C C . ASP A 1 97 ? -0.202 5.319 -4.097 1.00 92.94 97 ASP A C 1
ATOM 772 O O . ASP A 1 97 ? -0.781 5.893 -3.169 1.00 92.94 97 ASP A O 1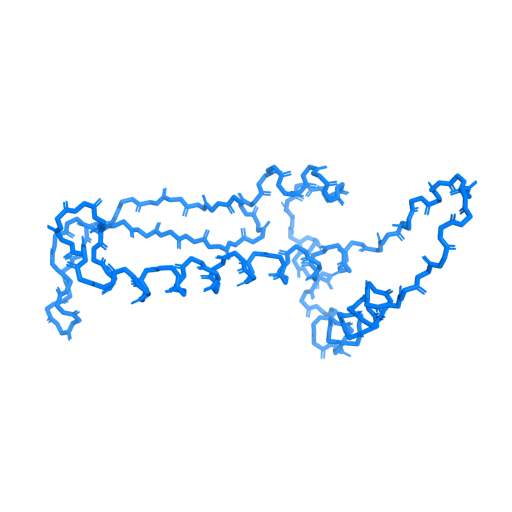
ATOM 776 N N . TYR A 1 98 ? -0.854 4.528 -4.953 1.00 91.00 98 TYR A N 1
ATOM 777 C CA . TYR A 1 98 ? -2.288 4.289 -4.884 1.00 91.00 98 TYR A CA 1
ATOM 778 C C . TYR A 1 98 ? -2.697 3.627 -3.559 1.00 91.00 98 TYR A C 1
ATOM 780 O O . TYR A 1 98 ? -3.588 4.139 -2.874 1.00 91.00 98 TYR A O 1
ATOM 788 N N . MET A 1 99 ? -2.022 2.551 -3.129 1.00 92.94 99 MET A N 1
ATOM 789 C CA . MET A 1 99 ? -2.280 1.909 -1.829 1.00 92.94 99 MET A CA 1
ATOM 790 C C . MET A 1 99 ? -2.072 2.881 -0.661 1.00 92.94 99 MET A C 1
ATOM 792 O O . MET A 1 99 ? -2.893 2.931 0.259 1.00 92.94 99 MET A O 1
ATOM 796 N N . GLN A 1 100 ? -1.020 3.700 -0.716 1.00 93.88 100 GLN A N 1
ATOM 797 C CA . GLN A 1 100 ? -0.753 4.724 0.289 1.00 93.88 100 GLN A CA 1
ATOM 798 C C . GLN A 1 100 ? -1.856 5.795 0.324 1.00 93.88 100 GLN A C 1
ATOM 800 O O . GLN A 1 100 ? -2.240 6.244 1.406 1.00 93.88 100 GLN A O 1
ATOM 805 N N . SER A 1 101 ? -2.400 6.187 -0.831 1.00 93.06 101 SER A N 1
ATOM 806 C CA . SER A 1 101 ? -3.516 7.137 -0.913 1.00 93.06 101 SER A CA 1
ATOM 807 C C . SER A 1 101 ? -4.793 6.589 -0.266 1.00 93.06 101 SER A C 1
ATOM 809 O O . SER A 1 101 ? -5.472 7.316 0.460 1.00 93.06 101 SER A O 1
ATOM 811 N N . LEU A 1 102 ? -5.090 5.297 -0.463 1.00 92.56 102 LEU A N 1
ATOM 812 C CA . LEU A 1 102 ? -6.238 4.634 0.154 1.00 92.56 102 LEU A CA 1
ATOM 813 C C . LEU A 1 102 ? -6.089 4.584 1.672 1.00 92.56 102 LEU A C 1
ATOM 815 O O . LEU A 1 102 ? -7.027 4.933 2.383 1.00 92.56 102 LEU A O 1
ATOM 819 N N . TYR A 1 103 ? -4.901 4.215 2.158 1.00 93.75 103 TYR A N 1
ATOM 820 C CA . TYR A 1 103 ? -4.596 4.233 3.586 1.00 93.75 103 TYR A CA 1
ATOM 821 C C . TYR A 1 103 ? -4.809 5.626 4.192 1.00 93.75 103 TYR A C 1
ATOM 823 O O . TYR A 1 103 ? -5.523 5.758 5.183 1.00 93.75 103 TYR A O 1
ATOM 831 N N . ARG A 1 104 ? -4.236 6.674 3.579 1.00 95.69 104 ARG A N 1
ATOM 832 C CA . ARG A 1 104 ? -4.376 8.056 4.071 1.00 95.69 104 ARG A CA 1
ATOM 833 C C . ARG A 1 104 ? -5.837 8.49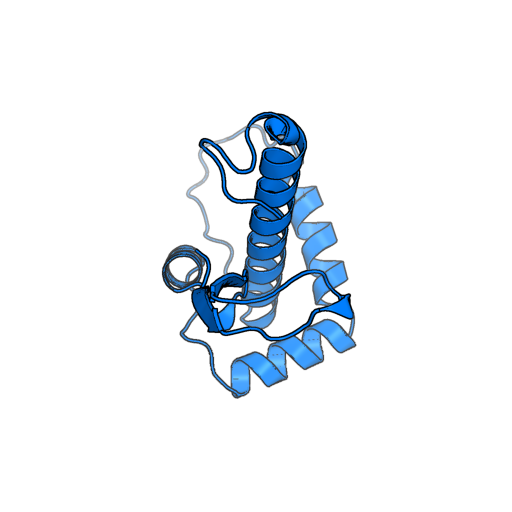2 4.125 1.00 95.69 104 ARG A C 1
ATOM 835 O O . ARG A 1 104 ? -6.281 8.946 5.173 1.00 95.69 104 ARG A O 1
ATOM 842 N N . ARG A 1 105 ? -6.587 8.292 3.036 1.00 95.12 105 ARG A N 1
ATOM 843 C CA . ARG A 1 105 ? -8.018 8.629 2.969 1.00 95.12 105 ARG A CA 1
ATOM 844 C C . ARG A 1 105 ? -8.827 7.885 4.022 1.00 95.12 105 ARG A C 1
ATOM 846 O O . ARG A 1 105 ? -9.701 8.474 4.646 1.00 95.12 105 ARG A O 1
ATOM 853 N N . GLU A 1 106 ? -8.545 6.603 4.237 1.00 93.25 106 GLU A N 1
ATOM 854 C CA . GLU A 1 106 ? -9.240 5.836 5.268 1.00 93.25 106 GLU A CA 1
ATOM 855 C C . GLU A 1 106 ? -8.952 6.401 6.661 1.00 93.25 106 GLU A C 1
ATOM 857 O O . GLU A 1 106 ? -9.889 6.680 7.402 1.00 93.25 106 GLU A O 1
ATOM 862 N N . VAL A 1 107 ? -7.687 6.671 6.992 1.00 93.56 107 VAL A N 1
ATOM 863 C CA . VAL A 1 107 ? -7.309 7.296 8.270 1.00 93.56 107 VAL A CA 1
ATOM 864 C C . VAL A 1 107 ? -7.970 8.667 8.449 1.00 93.56 107 VAL A C 1
ATOM 866 O O . VAL A 1 107 ? -8.479 8.964 9.528 1.00 93.56 107 VAL A O 1
ATOM 869 N N . GLU A 1 108 ? -8.009 9.494 7.405 1.00 95.75 108 GLU A N 1
ATOM 870 C CA . GLU A 1 108 ? -8.700 10.789 7.421 1.00 95.75 108 GLU A CA 1
ATOM 871 C C . GLU A 1 108 ? -10.191 10.636 7.736 1.00 95.75 108 GLU A C 1
ATOM 873 O O . GLU A 1 108 ? -10.712 11.357 8.586 1.00 95.75 108 GLU A O 1
ATOM 878 N N . VAL A 1 109 ? -10.869 9.666 7.115 1.00 93.88 109 VAL A N 1
ATOM 879 C CA . VAL A 1 109 ? -12.285 9.373 7.379 1.00 93.88 109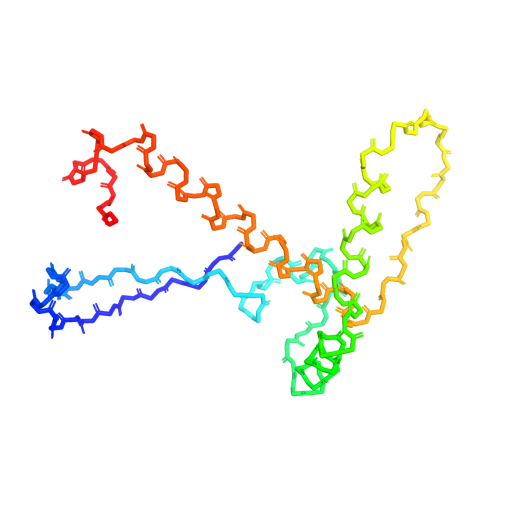 VAL A CA 1
ATOM 880 C C . VAL A 1 109 ? -12.494 8.878 8.809 1.00 93.88 109 VAL A C 1
ATOM 882 O O . VAL A 1 109 ? -13.410 9.354 9.480 1.00 93.88 109 VAL A O 1
ATOM 885 N N . TYR A 1 110 ? -11.648 7.973 9.309 1.00 93.31 110 TYR A N 1
ATOM 886 C CA . TYR A 1 110 ? -11.733 7.516 10.700 1.00 93.31 110 TYR A CA 1
ATOM 887 C C . TYR A 1 110 ? -11.564 8.680 11.680 1.00 93.31 110 TYR A C 1
ATOM 889 O O . TYR A 1 110 ? -12.360 8.813 12.609 1.00 93.31 110 TYR A O 1
ATOM 897 N N . ASN A 1 111 ? -10.579 9.550 11.451 1.00 93.31 111 ASN A N 1
ATOM 898 C CA . ASN A 1 111 ? -10.350 10.732 12.281 1.00 93.31 111 ASN A CA 1
ATOM 899 C C . ASN A 1 111 ? -11.526 11.716 12.219 1.00 93.31 111 ASN A C 1
ATOM 901 O O . ASN A 1 111 ? -11.945 12.237 13.248 1.00 93.31 111 ASN A O 1
ATOM 905 N N . ALA A 1 112 ? -12.099 11.948 11.036 1.00 94.94 112 ALA A N 1
ATOM 906 C CA . ALA A 1 112 ? -13.262 12.820 10.872 1.00 94.94 112 ALA A CA 1
ATOM 907 C C . ALA A 1 112 ? -14.524 12.276 11.565 1.00 94.94 112 ALA A C 1
ATOM 909 O O . ALA A 1 112 ? -15.418 13.043 11.915 1.00 94.94 112 ALA A O 1
ATOM 910 N N . LEU A 1 113 ? -14.600 10.959 11.767 1.00 94.44 113 LEU A N 1
ATOM 911 C CA . LEU A 1 113 ? -15.726 10.273 12.399 1.00 94.44 113 LEU A CA 1
ATOM 912 C C . LEU A 1 113 ? -15.390 9.764 13.808 1.00 94.44 113 LEU A C 1
ATOM 914 O O . LEU A 1 113 ? -16.008 8.808 14.279 1.00 94.44 113 LEU A O 1
ATOM 918 N N . GLN A 1 114 ? -14.434 10.404 14.489 1.00 93.38 114 GLN A N 1
ATOM 919 C CA . GLN A 1 114 ? -13.977 10.016 15.825 1.00 93.38 114 GLN A CA 1
ATOM 920 C C . GLN A 1 114 ? -15.132 9.861 16.828 1.00 93.38 114 GLN A C 1
ATOM 922 O O . GLN A 1 114 ? -15.157 8.893 17.585 1.00 93.38 114 GLN A O 1
ATOM 927 N N . ASP A 1 115 ? -16.131 10.745 16.767 1.00 93.88 115 ASP A N 1
ATOM 928 C CA . ASP A 1 115 ? -17.297 10.733 17.662 1.00 93.88 115 ASP A CA 1
ATOM 929 C C . ASP A 1 115 ? -18.210 9.507 17.483 1.00 93.88 115 ASP A C 1
ATOM 931 O O . ASP A 1 115 ? -19.052 9.244 18.335 1.00 93.88 115 ASP A O 1
ATOM 935 N N . ARG A 1 116 ? -18.061 8.751 16.387 1.00 92.06 116 ARG A N 1
ATOM 936 C CA . ARG A 1 116 ? -18.822 7.515 16.119 1.00 92.06 116 ARG A CA 1
ATOM 937 C C . ARG A 1 116 ? -18.001 6.242 16.299 1.00 92.06 116 ARG A C 1
ATOM 939 O O . ARG A 1 116 ? -18.504 5.140 16.057 1.00 92.06 116 ARG A O 1
ATOM 946 N N . GLN A 1 117 ? -16.741 6.367 16.716 1.00 90.88 117 GLN 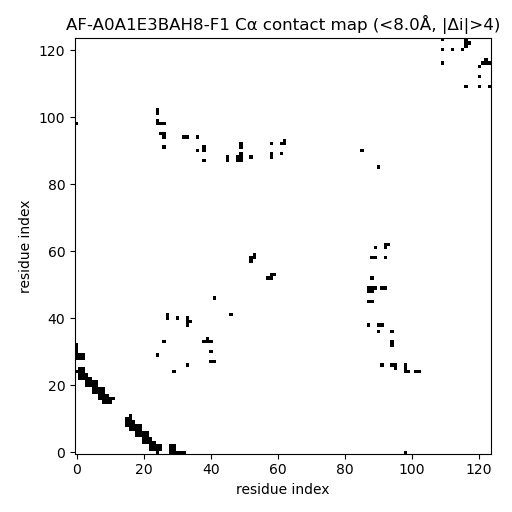A N 1
ATOM 947 C CA . GLN A 1 117 ? -15.876 5.214 16.928 1.00 90.88 117 GLN A CA 1
ATOM 948 C C . GLN A 1 117 ? -16.237 4.453 18.214 1.00 90.88 117 GLN A C 1
ATOM 950 O O . GLN A 1 117 ? -16.287 4.993 19.318 1.00 90.88 117 GLN A O 1
ATOM 955 N N . GLY A 1 118 ? -16.412 3.141 18.091 1.00 85.38 118 GLY A N 1
ATOM 956 C CA . GLY A 1 118 ? -16.881 2.242 19.143 1.00 85.38 118 GLY A CA 1
ATOM 957 C C . GLY A 1 118 ? -18.400 2.072 19.200 1.00 85.38 118 GLY A C 1
ATOM 958 O O . GLY A 1 118 ? -18.858 1.262 20.001 1.00 85.38 118 GLY A O 1
ATOM 959 N N . GLU A 1 119 ? -19.152 2.794 18.366 1.00 88.81 119 GLU A N 1
ATOM 960 C CA . GLU A 1 119 ? -20.595 2.609 18.181 1.00 88.81 119 GLU A CA 1
ATOM 961 C C 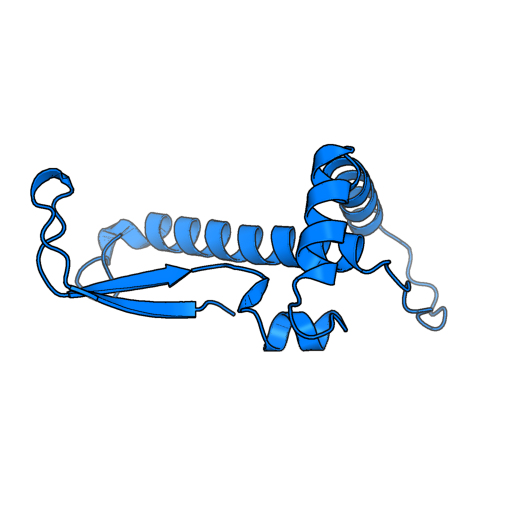. GLU A 1 119 ? -20.862 1.978 16.810 1.00 88.81 119 GLU A C 1
ATOM 963 O O . GLU A 1 119 ? -21.036 0.764 16.708 1.00 88.81 119 GLU A O 1
ATOM 968 N N . ASP A 1 120 ? -20.805 2.798 15.758 1.00 88.31 120 ASP A N 1
ATOM 969 C CA . ASP A 1 120 ? -21.055 2.383 14.373 1.00 88.31 120 ASP A CA 1
ATOM 970 C C . ASP A 1 120 ? -19.758 2.076 13.611 1.00 88.31 120 ASP A C 1
ATOM 972 O O . ASP A 1 120 ? -19.761 1.342 12.621 1.00 88.31 120 ASP A O 1
ATOM 976 N N . ILE A 1 121 ? -18.639 2.659 14.051 1.00 85.69 121 ILE A N 1
ATOM 977 C CA . ILE A 1 121 ? -17.338 2.590 13.377 1.00 85.69 121 ILE A CA 1
ATOM 978 C C . ILE A 1 121 ? -16.324 1.933 14.319 1.00 85.69 121 ILE A C 1
ATOM 980 O O . ILE A 1 121 ? -16.322 2.243 15.508 1.00 85.69 121 ILE A O 1
ATOM 984 N N . PRO A 1 122 ? -15.441 1.038 13.847 1.00 84.19 122 PRO A N 1
ATOM 985 C CA . PRO A 1 122 ? -14.360 0.507 14.675 1.00 84.19 122 PRO A CA 1
ATOM 986 C C . PRO A 1 122 ? -13.459 1.608 15.263 1.00 84.19 122 PRO A C 1
ATOM 988 O O . PRO A 1 122 ? -13.342 2.697 14.708 1.00 84.19 122 PRO A O 1
ATOM 991 N N . ARG A 1 123 ? -12.803 1.323 16.391 1.00 83.12 123 ARG A N 1
ATOM 992 C CA . ARG A 1 123 ? -11.788 2.223 16.962 1.00 83.12 123 ARG A CA 1
ATOM 993 C C . ARG A 1 123 ? -10.438 1.991 16.289 1.00 83.12 123 ARG A C 1
ATOM 995 O O . ARG A 1 123 ? -10.087 0.832 16.054 1.00 83.12 123 ARG A O 1
ATOM 1002 N N . ILE A 1 124 ? -9.715 3.078 16.023 1.00 79.69 124 ILE A N 1
ATOM 1003 C CA . ILE A 1 124 ? -8.303 3.067 15.603 1.00 79.69 124 ILE A CA 1
ATOM 1004 C C . ILE A 1 124 ? -7.369 3.417 16.757 1.00 79.69 124 ILE A C 1
ATOM 1006 O O . ILE A 1 124 ? -7.800 4.165 17.664 1.00 79.69 124 ILE A O 1
#

Mean predicted aligned error: 7.51 Å

Radius of gyration: 18.62 Å; Cα contacts (8 Å, |Δi|>4): 107; chains: 1; bounding box: 39×33×57 Å

Solvent-accessible surface area (backbone atoms only — not comparable to full-atom values): 7496 Å² total; per-residue (Å²): 108,61,47,76,44,80,41,82,40,86,36,74,93,77,72,41,69,46,82,43,79,49,75,41,61,43,60,76,66,13,63,69,56,29,58,74,67,70,43,74,81,76,45,71,69,55,50,53,51,30,52,50,34,49,74,72,43,49,44,61,55,49,52,52,52,53,54,52,58,72,67,51,87,68,84,84,67,93,63,82,81,72,75,80,84,67,54,71,47,54,45,53,42,51,42,42,54,52,30,50,50,53,49,51,53,49,51,50,52,52,62,77,41,50,94,42,43,73,76,89,36,79,75,132

Secondary structure (DSSP, 8-state):
--EEEEEEEEEGGGTEEEEEEEEE--TTS-HHHHHHTTPPPP-HHHHHHHHHHHHTTHHHHHHHHHHHHHTS---------------HHHHHHHHHHHHHHHHHHHHHHHHHTGGGBTTTB---

Foldseek 3Di:
DWDWDWDQDDDVVVPDHGIDIDTGLALQPPVVLCVVLVADHDDPVLVVVLVVCVVVVVLVVLVVVVVVVVPPPDPDDPDDPPPPDDDSNSSVSVSVVVSVVVVVVVVVVCVVVVVCDPPPHDDD